Protein AF-A0A537IQ06-F1 (afdb_monomer_lite)

pLDDT: mean 83.66, std 12.04, range [51.44, 95.81]

Foldseek 3Di:
DDDDDDDQKDFQADDDDDDPVCPPPQQVVCVVVVHAAEPPDDPVQRDGGFMKGWDKDFRDDPDDPDDTDIDIHIYGDDPPPDPPPPPPDDDDDDDDDDD

Radius of gyration: 22.47 Å; chains: 1; bounding box: 67×54×46 Å

Structure (mmCIF, N/CA/C/O backbone):
data_AF-A0A537IQ06-F1
#
_entry.id   AF-A0A537IQ06-F1
#
loop_
_atom_site.group_PDB
_atom_site.id
_atom_site.type_symbol
_atom_site.label_atom_id
_atom_site.label_alt_id
_atom_site.label_comp_id
_atom_site.label_asym_id
_atom_site.label_entity_id
_atom_site.label_seq_id
_atom_site.pdbx_PDB_ins_code
_atom_site.Cartn_x
_atom_site.Cartn_y
_atom_site.Cartn_z
_atom_site.occupancy
_atom_site.B_iso_or_equiv
_atom_site.auth_seq_id
_atom_site.auth_comp_id
_atom_site.auth_asym_id
_atom_site.auth_atom_id
_atom_site.pdbx_PDB_model_num
ATOM 1 N N . MET A 1 1 ? 3.799 -19.933 -9.440 1.00 51.44 1 MET A N 1
ATOM 2 C CA . MET A 1 1 ? 3.659 -18.680 -8.669 1.00 51.44 1 MET A CA 1
ATOM 3 C C . MET A 1 1 ? 2.358 -18.753 -7.901 1.00 51.44 1 MET A C 1
ATOM 5 O O . MET A 1 1 ? 1.319 -18.918 -8.530 1.00 51.44 1 MET A O 1
ATOM 9 N N . GLU A 1 2 ? 2.400 -18.698 -6.572 1.00 70.56 2 GLU A N 1
ATOM 10 C CA . GLU A 1 2 ? 1.170 -18.529 -5.794 1.00 70.56 2 GLU A CA 1
ATOM 11 C C . GLU A 1 2 ? 0.609 -17.127 -6.034 1.00 70.56 2 GLU A C 1
ATOM 13 O O . GLU A 1 2 ? 1.323 -16.129 -5.935 1.00 70.56 2 GLU A O 1
ATOM 18 N N . VAL A 1 3 ? -0.676 -17.048 -6.372 1.00 76.88 3 VAL A N 1
ATOM 19 C CA . VAL A 1 3 ? -1.355 -15.766 -6.562 1.00 76.88 3 VAL A CA 1
ATOM 20 C C . VAL A 1 3 ? -1.712 -15.215 -5.186 1.00 76.88 3 VAL A C 1
ATOM 22 O O . VAL A 1 3 ? -2.656 -15.687 -4.548 1.00 76.88 3 VAL A O 1
ATOM 25 N N . LYS A 1 4 ? -0.966 -14.205 -4.722 1.00 82.19 4 LYS A N 1
ATOM 26 C CA . LYS A 1 4 ? -1.305 -13.483 -3.490 1.00 82.19 4 LYS A CA 1
ATOM 27 C C . LYS A 1 4 ? -2.677 -12.832 -3.637 1.00 82.19 4 LYS A C 1
ATOM 29 O O . LYS A 1 4 ? -2.936 -12.087 -4.580 1.00 82.19 4 LYS A O 1
ATOM 34 N N . ARG A 1 5 ? -3.562 -13.115 -2.682 1.00 86.69 5 ARG A N 1
ATOM 35 C CA . ARG A 1 5 ? -4.894 -12.512 -2.606 1.00 86.69 5 ARG A CA 1
ATOM 36 C C . ARG A 1 5 ? -4.885 -11.402 -1.571 1.00 86.69 5 ARG A C 1
ATOM 38 O O . ARG A 1 5 ? -4.530 -11.627 -0.418 1.00 86.69 5 ARG A O 1
ATOM 45 N N . TYR A 1 6 ? -5.319 -10.221 -1.987 1.00 88.00 6 TYR A N 1
ATOM 46 C CA . TYR A 1 6 ? -5.483 -9.070 -1.113 1.00 88.00 6 TYR A CA 1
ATOM 47 C C . TYR A 1 6 ? -6.975 -8.813 -0.896 1.00 88.00 6 TYR A C 1
ATOM 49 O O . TYR A 1 6 ? -7.748 -8.896 -1.854 1.00 88.00 6 TYR A O 1
ATOM 57 N N . PRO A 1 7 ? -7.413 -8.538 0.341 1.00 91.06 7 PRO A N 1
ATOM 58 C CA . PRO A 1 7 ? -8.819 -8.288 0.608 1.00 91.06 7 PRO A CA 1
ATOM 59 C C . PRO A 1 7 ? -9.275 -6.975 -0.037 1.00 91.06 7 PRO A C 1
ATOM 61 O O . PRO A 1 7 ? -8.633 -5.940 0.112 1.00 91.06 7 PRO A O 1
ATOM 64 N N . LEU A 1 8 ? -10.435 -6.994 -0.697 1.00 91.62 8 LEU A N 1
ATOM 65 C CA . LEU A 1 8 ? -11.034 -5.778 -1.259 1.00 91.62 8 LEU A CA 1
ATOM 66 C C . LEU A 1 8 ? -11.343 -4.742 -0.170 1.00 91.62 8 LEU A C 1
ATOM 68 O O . LEU A 1 8 ? -11.245 -3.546 -0.406 1.00 91.62 8 LEU A O 1
ATOM 72 N N . ILE A 1 9 ? -11.706 -5.200 1.028 1.00 94.50 9 ILE A N 1
ATOM 73 C CA . ILE A 1 9 ? -11.996 -4.357 2.184 1.00 94.50 9 ILE A CA 1
ATOM 74 C C . ILE A 1 9 ? -11.108 -4.793 3.343 1.00 94.50 9 ILE A C 1
ATOM 76 O O . ILE A 1 9 ? -11.093 -5.965 3.714 1.00 94.50 9 ILE A O 1
ATOM 80 N N . ALA A 1 10 ? -10.413 -3.839 3.953 1.00 93.44 10 ALA A N 1
ATOM 81 C CA . ALA A 1 10 ? -9.542 -4.073 5.097 1.00 93.44 10 ALA A CA 1
ATOM 82 C C . ALA A 1 10 ? -9.842 -3.094 6.239 1.00 93.44 10 ALA A C 1
ATOM 84 O O . ALA A 1 10 ? -10.576 -2.116 6.086 1.00 93.44 10 ALA A O 1
ATOM 85 N N . ARG A 1 11 ? -9.265 -3.359 7.413 1.00 94.19 11 ARG A N 1
ATOM 86 C CA . ARG A 1 11 ? -9.284 -2.437 8.551 1.00 94.19 11 ARG A CA 1
ATOM 87 C C . ARG A 1 11 ? -7.852 -2.112 8.947 1.00 94.19 11 ARG A C 1
ATOM 89 O O . ARG A 1 11 ? -7.053 -3.023 9.167 1.00 94.19 11 ARG A O 1
ATOM 96 N N . LEU A 1 12 ? -7.534 -0.824 9.036 1.00 93.25 12 LEU A N 1
ATOM 97 C CA . LEU A 1 12 ? -6.200 -0.371 9.408 1.00 93.25 12 LEU A CA 1
ATOM 98 C C . LEU A 1 12 ? -5.897 -0.778 10.856 1.00 93.25 12 LEU A C 1
ATOM 100 O O . LEU A 1 12 ? -6.610 -0.374 11.769 1.00 93.25 12 LEU A O 1
ATOM 104 N N . LYS A 1 13 ? -4.843 -1.568 11.080 1.00 91.19 13 LYS A N 1
ATOM 105 C CA . LYS A 1 13 ? -4.377 -1.904 12.438 1.00 91.19 13 LYS A CA 1
ATOM 106 C C . LYS A 1 13 ? -3.410 -0.851 12.972 1.00 91.19 13 LYS A C 1
ATOM 108 O O . LYS A 1 13 ? -3.605 -0.323 14.059 1.00 91.19 13 LYS A O 1
ATOM 113 N N . SER A 1 14 ? -2.387 -0.533 12.188 1.00 88.25 14 SER A N 1
ATOM 114 C CA . SER A 1 14 ? -1.371 0.465 12.509 1.00 88.25 14 SER A CA 1
ATOM 115 C C . SER A 1 14 ? -0.796 1.054 11.225 1.00 88.25 14 SER A C 1
ATOM 117 O O . SER A 1 14 ? -0.870 0.441 10.159 1.00 88.25 14 SER A O 1
ATOM 119 N N . VAL 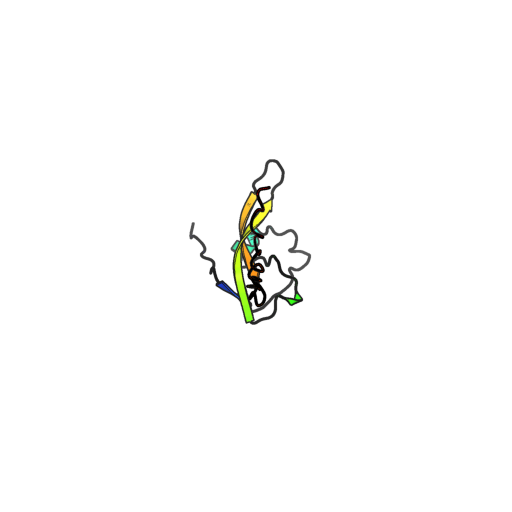A 1 15 ? -0.224 2.253 11.327 1.00 88.75 15 VAL A N 1
ATOM 120 C CA . VAL A 1 15 ? 0.481 2.914 10.229 1.00 88.75 15 VAL A CA 1
ATOM 121 C C . VAL A 1 15 ? 1.844 3.383 10.718 1.00 88.75 15 VAL A C 1
ATOM 123 O O . VAL A 1 15 ? 1.972 3.969 11.791 1.00 88.75 15 VAL A O 1
ATOM 126 N N . SER A 1 16 ? 2.874 3.131 9.918 1.00 84.88 16 SER A N 1
ATOM 127 C CA . SER A 1 16 ? 4.232 3.603 10.172 1.00 84.88 16 SER A CA 1
ATOM 128 C C . SER A 1 16 ? 4.809 4.181 8.892 1.00 84.88 16 SER A C 1
ATOM 130 O O . SER A 1 16 ? 4.709 3.560 7.832 1.00 84.88 16 SER A O 1
ATOM 132 N N . LYS A 1 17 ? 5.450 5.347 8.982 1.00 84.00 17 LYS A N 1
ATOM 133 C CA . LYS A 1 17 ? 6.177 5.910 7.841 1.00 84.00 17 LYS A CA 1
ATOM 134 C C . LYS A 1 17 ? 7.369 5.019 7.495 1.00 84.00 17 LYS A C 1
ATOM 136 O O . LYS A 1 17 ? 8.061 4.528 8.385 1.00 84.00 17 LYS A O 1
ATOM 141 N N . LEU A 1 18 ? 7.639 4.864 6.202 1.00 81.88 18 LEU A N 1
ATOM 142 C CA . LEU A 1 18 ? 8.859 4.212 5.736 1.00 81.88 18 LEU A CA 1
ATOM 143 C C . LEU A 1 18 ? 10.095 5.008 6.203 1.00 81.88 18 LEU A C 1
ATOM 145 O O . LEU A 1 18 ? 10.155 6.227 5.983 1.00 81.88 18 LEU A O 1
ATOM 149 N N . PRO A 1 19 ? 11.089 4.344 6.825 1.00 81.88 19 PRO A N 1
ATOM 150 C CA . PRO A 1 19 ? 12.375 4.961 7.137 1.00 81.88 19 PRO A CA 1
ATOM 151 C C . PRO A 1 19 ? 13.026 5.530 5.872 1.00 81.88 19 PRO A C 1
ATOM 153 O O . PRO A 1 19 ? 12.902 4.928 4.807 1.00 81.88 19 PRO A O 1
ATOM 156 N N . LEU A 1 20 ? 13.766 6.643 5.977 1.00 80.38 20 LEU A N 1
ATOM 157 C CA . LEU A 1 20 ? 14.378 7.304 4.809 1.00 80.38 20 LEU A CA 1
ATOM 158 C C . LEU A 1 20 ? 15.213 6.346 3.947 1.00 80.38 20 LEU A C 1
ATOM 160 O O . LEU A 1 20 ? 15.089 6.363 2.728 1.00 80.38 20 LEU A O 1
ATOM 164 N N . LYS A 1 21 ? 15.994 5.458 4.578 1.00 79.00 21 LYS A N 1
ATOM 165 C CA . LYS A 1 21 ? 16.837 4.467 3.886 1.00 79.00 21 LYS A CA 1
ATOM 166 C C . LYS A 1 21 ? 16.046 3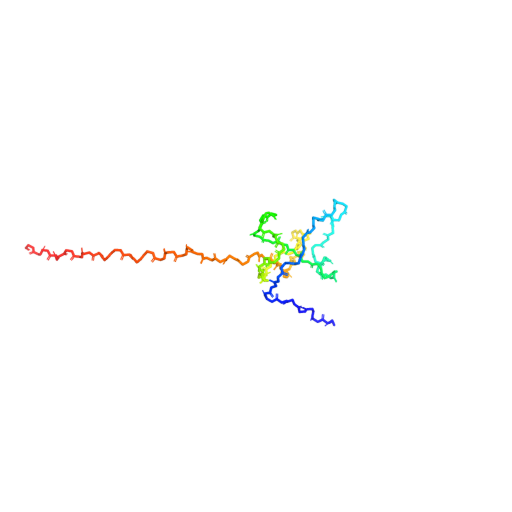.484 3.010 1.00 79.00 21 LYS A C 1
ATOM 168 O O . LYS A 1 21 ? 16.614 2.901 2.101 1.00 79.00 21 LYS A O 1
ATOM 173 N N . ARG A 1 22 ? 14.750 3.295 3.283 1.00 75.06 22 ARG A N 1
ATOM 174 C CA . ARG A 1 22 ? 13.853 2.384 2.550 1.00 75.06 22 ARG A CA 1
ATOM 175 C C . ARG A 1 22 ? 12.940 3.104 1.556 1.00 75.06 22 ARG A C 1
ATOM 177 O O . ARG A 1 22 ? 12.026 2.496 1.021 1.00 75.06 22 ARG A O 1
ATOM 184 N N . ARG A 1 23 ? 13.158 4.401 1.316 1.00 75.31 23 ARG A N 1
ATOM 185 C CA . ARG A 1 23 ? 12.395 5.158 0.308 1.00 75.31 23 ARG A CA 1
ATOM 186 C C . ARG A 1 23 ? 12.836 4.872 -1.127 1.00 75.31 23 ARG A C 1
ATOM 188 O O . ARG A 1 23 ? 12.099 5.209 -2.038 1.00 75.31 23 ARG A O 1
ATOM 195 N N . PHE A 1 24 ? 14.004 4.256 -1.304 1.00 76.62 24 PHE A N 1
ATOM 196 C CA . PHE A 1 24 ? 14.500 3.781 -2.599 1.00 76.62 24 PHE A CA 1
ATOM 197 C C . PHE A 1 24 ? 14.093 2.331 -2.898 1.00 76.62 24 PHE A C 1
ATOM 199 O O . PHE A 1 24 ? 14.507 1.777 -3.907 1.00 76.62 24 PHE A O 1
ATOM 206 N N . THR A 1 25 ? 13.321 1.697 -2.011 1.00 81.31 25 THR A N 1
ATOM 207 C CA . THR A 1 25 ? 12.771 0.360 -2.245 1.00 81.31 25 THR A CA 1
ATOM 208 C C . THR A 1 25 ? 11.620 0.462 -3.240 1.00 81.31 25 THR A C 1
ATOM 210 O O . THR A 1 25 ? 10.767 1.338 -3.089 1.00 81.31 25 THR A O 1
ATOM 213 N N . SER A 1 26 ? 11.589 -0.439 -4.222 1.00 86.00 26 SER A N 1
ATOM 214 C CA . SER A 1 26 ? 10.475 -0.550 -5.164 1.00 86.00 26 SER A CA 1
ATOM 215 C C . SER A 1 26 ? 9.168 -0.819 -4.408 1.00 86.00 26 SER A C 1
ATOM 217 O O . SER A 1 26 ? 9.115 -1.592 -3.445 1.00 86.00 26 SER A O 1
ATOM 219 N N . ASN A 1 27 ? 8.087 -0.177 -4.840 1.00 89.00 27 ASN A N 1
ATOM 220 C CA . ASN A 1 27 ? 6.772 -0.404 -4.258 1.00 89.00 27 ASN A CA 1
ATOM 221 C C . ASN A 1 27 ? 6.252 -1.823 -4.527 1.00 89.00 27 ASN A C 1
ATOM 223 O O . ASN A 1 27 ? 5.520 -2.373 -3.700 1.00 89.00 27 ASN A O 1
ATOM 227 N N . PHE A 1 28 ? 6.645 -2.425 -5.648 1.00 86.88 28 PHE A N 1
ATOM 228 C CA . PHE A 1 28 ? 6.373 -3.824 -5.954 1.00 86.88 28 PHE A CA 1
ATOM 229 C C . PHE A 1 28 ? 7.017 -4.762 -4.919 1.00 86.88 28 PHE A C 1
ATOM 231 O O . PHE A 1 28 ? 6.334 -5.613 -4.350 1.00 86.88 28 PHE A O 1
ATOM 238 N N . GLU A 1 29 ? 8.284 -4.536 -4.559 1.00 88.19 29 GLU A N 1
ATOM 239 C CA . GLU A 1 29 ? 8.972 -5.327 -3.523 1.00 88.19 29 GLU A CA 1
ATOM 240 C C . GLU A 1 29 ? 8.305 -5.213 -2.140 1.00 88.19 29 GLU A C 1
ATOM 242 O O . GLU A 1 29 ? 8.333 -6.150 -1.335 1.00 88.19 29 GLU A O 1
ATOM 247 N N . LEU A 1 30 ? 7.672 -4.073 -1.833 1.00 87.06 30 LEU A N 1
ATOM 248 C CA . LEU A 1 30 ? 6.926 -3.903 -0.583 1.00 87.06 30 LEU A CA 1
ATOM 249 C C . LEU A 1 30 ? 5.701 -4.824 -0.517 1.00 87.06 30 LEU A C 1
ATOM 251 O O . LEU A 1 30 ? 5.429 -5.380 0.553 1.00 87.06 30 LEU A O 1
ATOM 255 N N . LEU A 1 31 ? 4.999 -5.029 -1.637 1.00 85.75 31 LEU A N 1
ATOM 256 C CA . LEU A 1 31 ? 3.893 -5.990 -1.707 1.00 85.75 31 LEU A CA 1
ATOM 257 C C . LEU A 1 31 ? 4.374 -7.412 -1.431 1.00 85.75 31 LEU A C 1
ATOM 259 O O . LEU A 1 31 ? 3.664 -8.193 -0.783 1.00 85.75 31 LEU A O 1
ATOM 263 N N . ASP A 1 32 ? 5.598 -7.733 -1.851 1.00 83.31 32 ASP A N 1
ATOM 264 C CA . ASP A 1 32 ? 6.166 -9.045 -1.593 1.00 83.31 32 ASP A CA 1
ATOM 265 C C . ASP A 1 32 ? 6.431 -9.311 -0.113 1.00 83.31 32 ASP A C 1
ATOM 267 O O . ASP A 1 32 ? 6.240 -10.429 0.370 1.00 83.31 32 ASP A O 1
ATOM 271 N N . GLN A 1 33 ? 6.718 -8.248 0.633 1.00 85.25 33 GLN A N 1
ATOM 272 C CA . GLN A 1 33 ? 6.906 -8.257 2.082 1.00 85.25 33 GLN A CA 1
ATOM 273 C C . GLN A 1 33 ? 5.591 -8.137 2.875 1.00 85.25 33 GLN A C 1
ATOM 275 O O . GLN A 1 33 ? 5.627 -7.803 4.062 1.00 85.25 33 GLN A O 1
ATOM 280 N N . ASN A 1 34 ? 4.431 -8.368 2.246 1.00 82.19 34 ASN A N 1
ATOM 281 C CA . ASN A 1 34 ? 3.097 -8.198 2.841 1.00 82.19 34 ASN A CA 1
ATOM 282 C C . ASN A 1 34 ? 2.834 -6.779 3.377 1.00 82.19 34 ASN A C 1
ATOM 284 O O . ASN A 1 34 ? 2.049 -6.585 4.309 1.00 82.19 34 ASN A O 1
ATOM 288 N N . LYS A 1 35 ? 3.492 -5.772 2.797 1.00 86.00 35 LYS A N 1
ATOM 289 C CA . LYS A 1 35 ? 3.194 -4.359 3.046 1.00 86.00 35 LYS A CA 1
ATOM 290 C C . LYS A 1 35 ? 2.305 -3.843 1.932 1.00 86.00 35 LYS A C 1
ATOM 292 O O . LYS A 1 35 ? 2.209 -4.446 0.874 1.00 86.00 35 LYS A O 1
ATOM 297 N N . VAL A 1 36 ? 1.638 -2.726 2.184 1.00 87.75 36 VAL A N 1
ATOM 298 C CA . VAL A 1 36 ? 0.722 -2.108 1.225 1.00 87.75 36 VAL A CA 1
ATOM 299 C C . VAL A 1 36 ? 0.965 -0.609 1.172 1.00 87.75 36 VAL A C 1
ATOM 301 O O . VAL A 1 36 ? 1.428 -0.014 2.149 1.00 87.75 36 VAL A O 1
ATOM 304 N N . LEU A 1 37 ? 0.642 0.001 0.035 1.00 90.31 37 LEU A N 1
ATOM 305 C CA . LEU A 1 37 ? 0.661 1.451 -0.107 1.00 90.31 37 LEU A CA 1
ATOM 306 C C . LEU A 1 37 ? -0.665 2.049 0.346 1.00 90.31 37 LEU A C 1
ATOM 308 O O . LEU A 1 37 ? -1.726 1.492 0.064 1.00 90.31 37 LEU A O 1
ATOM 312 N N . PHE A 1 38 ? -0.591 3.218 0.978 1.00 92.88 38 PHE A N 1
ATOM 313 C CA . PHE A 1 38 ? -1.755 4.060 1.220 1.00 92.88 38 PHE A CA 1
ATOM 314 C C . PHE A 1 38 ? -1.819 5.167 0.169 1.00 92.88 38 PHE A C 1
ATOM 316 O O . PHE A 1 38 ? -0.830 5.868 -0.049 1.00 92.88 38 PHE A O 1
ATOM 323 N N . VAL A 1 39 ? -2.974 5.318 -0.476 1.00 92.50 39 VAL A N 1
ATOM 324 C CA . VAL A 1 39 ? -3.241 6.324 -1.517 1.00 92.50 39 VAL A CA 1
ATOM 325 C C . VAL A 1 39 ? -4.496 7.122 -1.176 1.00 92.50 39 VAL A C 1
ATOM 327 O O . VAL A 1 39 ? -5.273 6.716 -0.317 1.00 92.50 39 VAL A O 1
ATOM 330 N N . ASP A 1 40 ? -4.677 8.269 -1.837 1.00 91.81 40 ASP A N 1
ATOM 331 C CA . ASP A 1 40 ? -5.828 9.171 -1.664 1.00 91.81 40 ASP A CA 1
ATOM 332 C C . ASP A 1 40 ? -6.117 9.538 -0.192 1.00 91.81 40 ASP A C 1
ATOM 334 O O . ASP A 1 40 ? -7.261 9.742 0.200 1.00 91.81 40 ASP A O 1
ATOM 338 N N . ALA A 1 41 ? -5.075 9.598 0.642 1.00 90.94 41 ALA A N 1
ATOM 339 C CA . ALA A 1 41 ? -5.194 9.791 2.081 1.00 90.94 41 ALA A CA 1
ATOM 340 C C . ALA A 1 41 ? -4.090 10.703 2.610 1.00 90.94 41 ALA A C 1
ATOM 342 O O . ALA A 1 41 ? -2.927 10.599 2.206 1.00 90.94 41 ALA A O 1
ATOM 343 N N . LYS A 1 42 ? -4.431 11.554 3.575 1.00 90.00 42 LYS A N 1
ATOM 344 C CA . LYS A 1 42 ? -3.454 12.222 4.437 1.00 90.00 42 LYS A CA 1
ATOM 345 C C . LYS A 1 42 ? -3.178 11.336 5.649 1.00 90.00 42 LYS A C 1
ATOM 347 O O . LYS A 1 42 ? -3.976 10.485 6.028 1.00 90.00 42 LYS A O 1
ATOM 352 N N . LEU A 1 43 ? -2.052 11.570 6.323 1.00 88.06 43 LEU A N 1
ATOM 353 C CA . LEU A 1 43 ? -1.673 10.781 7.502 1.00 88.06 43 LEU A CA 1
ATOM 354 C C . LEU A 1 43 ? -2.734 10.830 8.619 1.00 88.06 43 LEU A C 1
ATOM 356 O O . LEU A 1 43 ? -2.939 9.843 9.315 1.00 88.06 43 LEU A O 1
ATOM 360 N N . GLN A 1 44 ? -3.427 11.963 8.762 1.00 89.31 44 GLN A N 1
ATOM 361 C CA . GLN A 1 44 ? -4.514 12.151 9.729 1.00 89.31 44 GLN A CA 1
ATOM 362 C C . GLN A 1 44 ? -5.747 11.266 9.462 1.00 89.31 44 GLN A C 1
ATOM 364 O O . GLN A 1 44 ? -6.509 10.999 10.392 1.00 89.31 44 GLN A O 1
ATOM 369 N N . ASP A 1 45 ? -5.918 10.798 8.222 1.00 89.19 45 ASP A N 1
ATOM 370 C CA . ASP A 1 45 ? -7.022 9.929 7.801 1.00 89.19 45 ASP A CA 1
ATOM 371 C C . ASP A 1 45 ? -6.708 8.448 8.098 1.00 89.19 45 ASP A C 1
ATOM 373 O O . ASP A 1 45 ? -7.593 7.597 8.073 1.00 89.19 45 ASP A O 1
ATOM 377 N N . LEU A 1 46 ? -5.449 8.126 8.424 1.00 91.44 46 LEU A N 1
ATOM 378 C CA . LEU A 1 46 ? -4.950 6.770 8.674 1.00 91.44 46 LEU A CA 1
ATOM 379 C C . LEU A 1 46 ? -4.902 6.452 10.175 1.00 91.44 46 LEU A C 1
ATOM 381 O O . LEU A 1 46 ? -3.853 6.135 10.738 1.00 91.44 46 LEU A O 1
ATOM 385 N N . LYS A 1 47 ? -6.057 6.524 10.838 1.00 91.44 47 LYS A N 1
ATOM 386 C CA . LYS A 1 47 ? -6.193 6.137 12.251 1.00 91.44 47 LYS A CA 1
ATOM 387 C C . LYS A 1 47 ? -6.444 4.629 12.388 1.00 91.44 47 LYS A C 1
ATOM 389 O O . LYS A 1 47 ? -7.145 4.052 11.551 1.00 91.44 47 LYS A O 1
ATOM 394 N N . PRO A 1 48 ? -5.935 3.973 13.446 1.00 93.75 48 PRO A N 1
ATOM 395 C CA . PRO A 1 48 ? -6.313 2.598 13.756 1.00 93.75 48 PRO A CA 1
ATOM 396 C C . PRO A 1 48 ? -7.837 2.421 13.749 1.00 93.75 48 PRO A C 1
ATOM 398 O O . PRO A 1 48 ? -8.574 3.249 14.280 1.00 93.75 48 PRO A O 1
ATOM 401 N N . GLY A 1 49 ? -8.311 1.353 13.117 1.00 93.06 49 GLY A N 1
ATOM 402 C CA . GLY A 1 49 ? -9.730 1.041 12.970 1.00 93.06 49 GLY A CA 1
ATOM 403 C C . GLY A 1 49 ? -10.399 1.597 11.709 1.00 93.06 49 GLY A C 1
ATOM 404 O O . GLY A 1 49 ? -11.499 1.142 11.392 1.00 93.06 49 GLY A O 1
ATOM 405 N N . VAL A 1 50 ? -9.757 2.503 10.960 1.00 93.50 50 VAL A N 1
ATOM 406 C CA . VAL A 1 50 ? -10.312 3.037 9.703 1.00 93.50 50 VAL A CA 1
ATOM 407 C C . VAL A 1 50 ? -10.542 1.910 8.695 1.00 93.50 50 VAL A C 1
ATOM 409 O O . VAL A 1 50 ? -9.693 1.032 8.507 1.00 93.50 50 VAL A O 1
ATOM 412 N N . LYS A 1 51 ? -11.719 1.929 8.060 1.00 95.19 51 LYS A N 1
ATOM 413 C CA . LYS A 1 51 ? -12.063 1.013 6.972 1.00 95.19 51 LYS A CA 1
ATOM 414 C C . LYS A 1 51 ? -11.325 1.452 5.713 1.00 95.19 51 LYS A C 1
ATOM 416 O O . LYS A 1 51 ? -11.349 2.626 5.357 1.00 95.19 51 LYS A O 1
ATOM 421 N N . LEU A 1 52 ? -10.687 0.499 5.055 1.00 95.06 52 LEU A N 1
ATOM 422 C CA . LEU A 1 52 ? -9.928 0.706 3.835 1.00 95.06 52 LEU A CA 1
ATOM 423 C C . LEU A 1 52 ? -10.552 -0.095 2.697 1.00 95.06 52 LEU A C 1
ATOM 425 O O . LEU A 1 52 ? -11.076 -1.188 2.928 1.00 95.06 52 LEU A O 1
ATOM 429 N N . GLU A 1 53 ? -10.436 0.421 1.483 1.00 95.44 53 GLU A N 1
ATOM 430 C CA . GLU A 1 53 ? -10.729 -0.308 0.253 1.00 95.44 53 GLU A CA 1
ATOM 431 C C . GLU A 1 53 ? -9.466 -0.488 -0.586 1.00 95.44 53 GLU A C 1
ATOM 433 O O . GLU A 1 53 ? -8.627 0.412 -0.676 1.00 95.44 53 GLU A O 1
ATOM 438 N N . GLY A 1 54 ? -9.336 -1.676 -1.169 1.00 94.69 54 GLY A N 1
ATOM 439 C CA . GLY A 1 54 ? -8.295 -2.027 -2.116 1.00 94.69 54 GLY A CA 1
ATOM 440 C C . GLY A 1 54 ? -8.611 -1.443 -3.491 1.00 94.69 54 GLY A C 1
ATOM 441 O O . GLY A 1 54 ? -9.689 -1.664 -4.036 1.00 94.69 54 GLY A O 1
ATOM 442 N N . VAL A 1 55 ? -7.657 -0.716 -4.061 1.00 95.06 55 VAL A N 1
ATOM 443 C CA . VAL A 1 55 ? -7.757 -0.060 -5.367 1.00 95.06 55 VAL A CA 1
ATOM 444 C C . VAL A 1 55 ? -6.562 -0.425 -6.238 1.00 95.06 55 VAL A C 1
ATOM 446 O O . VAL A 1 55 ? -5.444 -0.577 -5.747 1.00 95.06 55 VAL A O 1
ATOM 449 N N . LEU A 1 56 ? -6.782 -0.542 -7.547 1.00 93.94 56 LEU A N 1
ATOM 450 C CA . LEU A 1 56 ? -5.697 -0.738 -8.505 1.00 93.94 56 LEU A CA 1
ATOM 451 C C . LEU A 1 56 ? -4.969 0.592 -8.736 1.00 93.94 56 LEU A C 1
ATOM 453 O O . LEU A 1 56 ? -5.589 1.590 -9.115 1.00 93.94 56 LEU A O 1
ATOM 457 N N . ARG A 1 57 ? -3.652 0.618 -8.517 1.00 94.94 57 ARG A N 1
ATOM 458 C CA . ARG A 1 57 ? -2.802 1.793 -8.751 1.00 94.94 57 ARG A CA 1
ATOM 459 C C . ARG A 1 57 ? -1.462 1.401 -9.358 1.00 94.94 57 ARG A C 1
ATOM 461 O O . ARG A 1 57 ? -1.011 0.265 -9.236 1.00 94.94 57 ARG A O 1
ATOM 468 N N . ARG A 1 58 ? -0.827 2.373 -10.016 1.00 93.44 58 ARG A N 1
ATOM 469 C CA . ARG A 1 58 ? 0.565 2.258 -10.454 1.00 93.44 58 ARG A CA 1
ATOM 470 C C . ARG A 1 58 ? 1.463 2.217 -9.218 1.00 93.44 58 ARG A C 1
ATOM 472 O O . ARG A 1 58 ? 1.437 3.158 -8.428 1.00 93.44 58 ARG A O 1
ATOM 479 N N . LEU A 1 59 ? 2.225 1.141 -9.076 1.00 91.50 59 LEU A N 1
ATOM 480 C CA . LEU A 1 59 ? 3.196 0.948 -8.004 1.00 91.50 59 LEU A CA 1
ATOM 481 C C . LEU A 1 59 ? 4.532 1.562 -8.393 1.00 91.50 59 LEU A C 1
ATOM 483 O O . LEU A 1 59 ? 5.031 2.417 -7.677 1.00 91.50 59 LEU A O 1
ATOM 487 N N . ASP A 1 60 ? 5.063 1.183 -9.552 1.00 91.69 60 ASP A N 1
ATOM 488 C CA . ASP A 1 60 ? 6.383 1.607 -10.005 1.00 91.69 60 ASP A CA 1
ATOM 489 C C . ASP A 1 60 ? 6.379 1.933 -11.501 1.00 91.69 60 ASP A C 1
ATOM 491 O O . ASP A 1 60 ? 5.473 1.554 -12.255 1.00 91.69 60 ASP A O 1
ATOM 495 N N . TYR A 1 61 ? 7.393 2.692 -11.907 1.00 93.06 61 TYR A N 1
ATOM 496 C CA . TYR A 1 61 ? 7.648 3.085 -13.284 1.00 93.06 61 TYR A CA 1
ATOM 497 C C . TYR A 1 61 ? 9.153 3.100 -13.523 1.00 93.06 61 TYR A C 1
ATOM 499 O O . TYR A 1 61 ? 9.871 3.875 -12.892 1.00 93.06 61 TYR A O 1
ATOM 507 N N . GLU A 1 62 ? 9.615 2.259 -14.437 1.00 9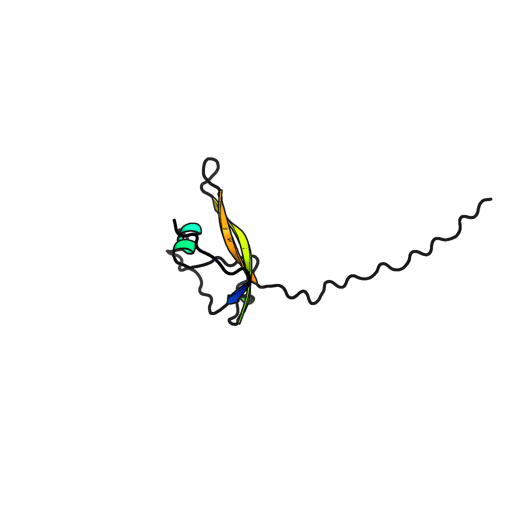1.38 62 GLU A N 1
ATOM 508 C CA . GLU A 1 62 ? 11.046 2.077 -14.717 1.00 91.38 62 GLU A CA 1
ATOM 509 C C . GLU A 1 62 ? 11.603 3.090 -15.730 1.00 91.38 62 GLU A C 1
ATOM 511 O O . GLU A 1 62 ? 12.786 3.060 -16.056 1.00 91.38 62 GLU A O 1
ATOM 516 N N . GLY A 1 63 ? 10.774 4.019 -16.216 1.00 91.31 63 GLY A N 1
ATOM 517 C CA . GLY A 1 63 ? 11.162 5.006 -17.221 1.00 91.31 63 GLY A CA 1
ATOM 518 C C . GLY A 1 63 ? 10.547 4.725 -18.589 1.00 91.31 63 GLY A C 1
ATOM 519 O O . GLY A 1 63 ? 9.723 3.830 -18.744 1.00 91.31 63 GLY A O 1
ATOM 520 N N . LYS A 1 64 ? 10.922 5.542 -19.581 1.00 94.38 64 LYS A N 1
ATOM 521 C CA . LYS A 1 64 ? 10.267 5.600 -20.900 1.00 94.38 64 LYS A CA 1
ATOM 522 C C . LYS A 1 64 ? 10.226 4.249 -21.620 1.00 94.38 64 LYS A C 1
ATOM 524 O O . LYS A 1 64 ? 9.214 3.928 -22.232 1.00 94.38 64 LYS A O 1
ATOM 529 N N . ASP A 1 65 ? 11.314 3.496 -21.522 1.00 95.81 65 ASP A N 1
ATOM 530 C CA . ASP A 1 65 ? 11.486 2.203 -22.192 1.00 95.81 65 ASP A CA 1
ATOM 531 C C . ASP A 1 65 ? 11.277 1.018 -21.229 1.00 95.81 65 ASP A C 1
ATOM 533 O O . ASP A 1 65 ? 11.481 -0.135 -21.600 1.00 95.81 65 ASP A O 1
ATOM 537 N N . GLY A 1 66 ? 10.900 1.307 -19.980 1.00 92.06 66 GLY A N 1
ATOM 538 C CA . GLY A 1 66 ? 10.708 0.325 -18.920 1.00 92.06 66 GLY A CA 1
ATOM 539 C C . GLY A 1 66 ? 9.236 0.008 -18.657 1.00 92.06 66 GLY A C 1
ATOM 540 O O . GLY A 1 66 ? 8.325 0.540 -19.298 1.00 92.06 66 GLY A O 1
ATOM 541 N N . LEU A 1 67 ? 8.984 -0.872 -17.689 1.00 93.12 67 LEU A N 1
ATOM 542 C CA . LEU A 1 67 ? 7.631 -1.307 -17.371 1.00 93.12 67 LEU A CA 1
ATOM 543 C C . LEU A 1 67 ? 6.894 -0.317 -16.463 1.00 93.12 67 LEU A C 1
ATOM 545 O O . LEU A 1 67 ? 7.461 0.368 -15.604 1.00 93.12 67 LEU A O 1
ATOM 549 N N . ILE A 1 68 ? 5.572 -0.300 -16.633 1.00 94.25 68 ILE A N 1
ATOM 550 C CA . ILE A 1 68 ? 4.647 0.264 -15.657 1.00 94.25 68 ILE A CA 1
ATOM 551 C C . ILE A 1 68 ? 4.076 -0.897 -14.852 1.00 94.25 68 ILE A C 1
ATOM 553 O O . ILE A 1 68 ? 3.333 -1.726 -15.377 1.00 94.25 68 ILE A O 1
ATOM 557 N N . MET A 1 69 ? 4.395 -0.940 -13.564 1.00 92.62 69 MET A N 1
ATOM 558 C CA . MET A 1 69 ? 3.892 -1.974 -12.667 1.00 92.62 69 MET A CA 1
ATOM 559 C C . MET A 1 69 ? 2.627 -1.486 -11.977 1.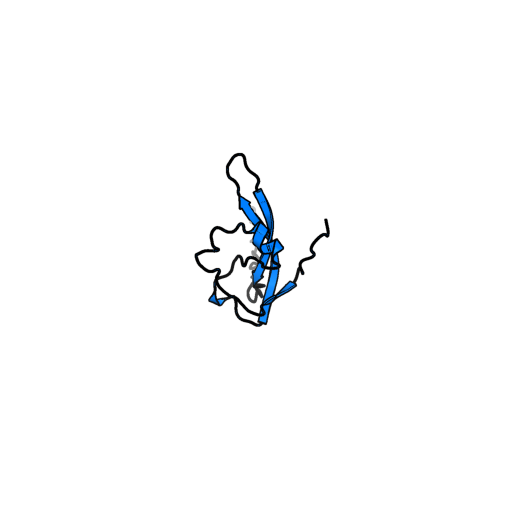00 92.62 69 MET A C 1
ATOM 561 O O . MET A 1 69 ? 2.625 -0.449 -11.310 1.00 92.62 69 MET A O 1
ATOM 565 N N . TYR A 1 70 ? 1.549 -2.253 -12.110 1.00 92.81 70 TYR A N 1
ATOM 566 C CA . TYR A 1 70 ? 0.292 -2.019 -11.408 1.00 92.81 70 TYR A CA 1
ATOM 567 C C . TYR A 1 70 ? 0.076 -3.076 -10.334 1.00 92.81 70 TYR A C 1
ATOM 569 O O . TYR A 1 70 ? 0.469 -4.231 -10.481 1.00 92.81 70 TYR A O 1
ATOM 577 N N . GLY A 1 71 ? -0.611 -2.686 -9.269 1.00 91.69 71 GLY A N 1
ATOM 578 C CA . GLY A 1 71 ? -1.072 -3.618 -8.256 1.00 91.69 71 GLY A CA 1
ATOM 579 C C . GLY A 1 71 ? -1.955 -2.936 -7.228 1.00 91.69 71 GLY A C 1
ATOM 580 O O . GLY A 1 71 ? -2.468 -1.836 -7.448 1.00 91.69 71 GLY A O 1
ATOM 581 N N . ILE A 1 72 ? -2.179 -3.629 -6.118 1.00 93.50 72 ILE A N 1
ATOM 582 C CA . ILE A 1 72 ? -3.121 -3.174 -5.104 1.00 93.50 72 ILE A CA 1
ATOM 583 C C . ILE A 1 72 ? -2.500 -2.087 -4.218 1.00 93.50 72 ILE A C 1
ATOM 585 O O . ILE A 1 72 ? -1.373 -2.203 -3.735 1.00 93.50 72 ILE A O 1
ATOM 589 N N . ALA A 1 73 ? -3.274 -1.046 -3.956 1.00 94.81 73 ALA A N 1
ATOM 590 C CA . ALA A 1 73 ? -3.050 -0.073 -2.898 1.00 94.81 73 ALA A CA 1
ATOM 591 C C . ALA A 1 73 ? -4.330 0.052 -2.066 1.00 94.81 73 ALA A C 1
ATOM 593 O O . ALA A 1 73 ? -5.380 -0.441 -2.468 1.00 94.81 73 ALA A O 1
ATOM 594 N N . TYR A 1 74 ? -4.262 0.710 -0.914 1.00 95.06 74 TYR A N 1
ATOM 595 C CA . TYR A 1 74 ? -5.423 0.927 -0.057 1.00 95.06 74 TYR A CA 1
ATOM 596 C C . TYR A 1 74 ? -5.682 2.409 0.151 1.00 95.06 74 TYR A C 1
ATOM 598 O O . TYR A 1 74 ? -4.753 3.192 0.339 1.00 95.06 74 TYR A O 1
ATOM 606 N N . ARG A 1 75 ? -6.954 2.790 0.192 1.00 94.69 75 ARG A N 1
ATOM 607 C CA . ARG A 1 75 ? -7.383 4.125 0.618 1.00 94.69 75 ARG A CA 1
ATOM 608 C C . ARG A 1 75 ? -8.474 4.028 1.681 1.00 94.69 75 ARG A C 1
ATOM 610 O O . ARG A 1 75 ? -9.164 3.007 1.727 1.00 94.69 75 ARG A O 1
ATOM 617 N N . PRO A 1 76 ? -8.638 5.039 2.547 1.00 94.94 76 PRO A N 1
ATOM 618 C CA . PRO A 1 76 ? -9.802 5.153 3.413 1.00 94.94 76 PRO A CA 1
ATOM 619 C C . PRO A 1 76 ? -11.089 5.056 2.600 1.00 94.94 76 PRO A C 1
ATOM 621 O O . PRO A 1 76 ? -11.221 5.689 1.556 1.00 94.94 76 PRO A O 1
ATOM 624 N N . VAL A 1 77 ? -12.043 4.270 3.093 1.00 92.75 77 VAL A N 1
ATOM 625 C CA . VAL A 1 77 ? -13.399 4.284 2.545 1.00 92.75 77 VAL A CA 1
ATOM 626 C C . VAL A 1 77 ? -14.018 5.618 2.926 1.00 92.75 77 VAL A C 1
ATOM 628 O O . VAL A 1 77 ? -14.257 5.880 4.107 1.00 92.75 77 VAL A O 1
ATOM 631 N N . PHE A 1 78 ? -14.295 6.452 1.931 1.00 78.38 78 PHE A N 1
ATOM 632 C CA . PHE A 1 78 ? -15.100 7.643 2.136 1.00 78.38 78 PHE A CA 1
ATOM 633 C C . PHE A 1 78 ? -16.534 7.187 2.402 1.00 78.38 78 PHE A C 1
ATOM 635 O O . PHE A 1 78 ? -17.211 6.661 1.522 1.00 78.38 78 PHE A O 1
ATOM 642 N N . GLN A 1 79 ? -16.997 7.339 3.640 1.00 64.69 79 GLN A N 1
ATOM 643 C CA . GLN A 1 79 ? -18.431 7.374 3.885 1.00 64.69 79 GLN A CA 1
ATOM 644 C C . GLN A 1 79 ? -18.908 8.707 3.324 1.00 64.69 79 GLN A C 1
ATOM 646 O O . GLN A 1 79 ? -18.735 9.743 3.960 1.00 64.69 79 GLN A O 1
ATOM 651 N N . GLU A 1 80 ? -19.441 8.705 2.106 1.00 55.41 80 GLU A N 1
ATOM 652 C CA . GLU A 1 80 ? -20.205 9.847 1.629 1.00 55.41 80 GLU A CA 1
ATOM 653 C C . GLU A 1 80 ? -21.375 10.060 2.593 1.00 55.41 80 GLU A C 1
ATOM 655 O O . GLU A 1 80 ? -22.371 9.343 2.558 1.00 55.41 80 GLU A O 1
ATOM 660 N N . THR A 1 81 ? -21.267 11.049 3.475 1.00 53.19 81 THR A N 1
ATOM 661 C CA . THR A 1 81 ? -22.442 11.631 4.123 1.00 53.19 81 THR A CA 1
ATOM 662 C C . THR A 1 81 ? -23.102 12.694 3.245 1.00 53.19 81 THR A C 1
ATOM 664 O O . THR A 1 81 ? -24.127 13.227 3.645 1.00 53.19 81 THR A O 1
ATOM 667 N N . LEU A 1 82 ? -22.564 13.027 2.061 1.00 53.28 82 LEU A N 1
ATOM 668 C CA . LEU A 1 82 ? -22.989 14.209 1.300 1.00 53.28 82 LEU A CA 1
ATOM 669 C C . LEU A 1 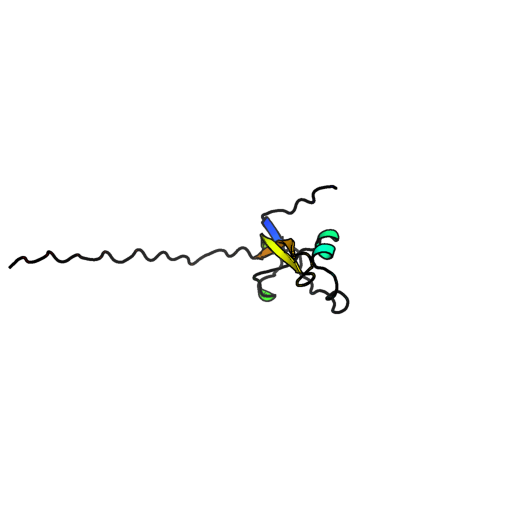82 ? -22.878 14.052 -0.229 1.00 53.28 82 LEU A C 1
ATOM 671 O O . LEU A 1 82 ? -22.331 14.922 -0.899 1.00 53.28 82 LEU A O 1
ATOM 675 N N . ALA A 1 83 ? -23.468 13.013 -0.816 1.00 54.12 83 ALA A N 1
ATOM 676 C CA . ALA A 1 83 ? -24.072 13.199 -2.135 1.00 54.12 83 ALA A CA 1
ATOM 677 C C . ALA A 1 83 ? -25.522 13.652 -1.913 1.00 54.12 83 ALA A C 1
ATOM 679 O O . ALA A 1 83 ? -26.470 12.886 -2.078 1.00 54.12 83 ALA A O 1
ATOM 680 N N . PHE A 1 84 ? -25.712 14.904 -1.477 1.00 55.50 84 PHE A N 1
ATOM 681 C CA . PHE A 1 84 ? -27.027 15.527 -1.589 1.00 55.50 84 PHE A CA 1
ATOM 682 C C . PHE A 1 84 ? -27.295 15.726 -3.076 1.00 55.50 84 PHE A C 1
ATOM 684 O O . PHE A 1 84 ? -26.913 16.735 -3.665 1.00 55.50 84 PHE A O 1
ATOM 691 N N . ILE A 1 85 ? -27.943 14.741 -3.691 1.00 60.22 85 ILE A N 1
ATOM 692 C CA . ILE A 1 85 ? -28.583 14.918 -4.986 1.00 60.22 85 ILE A CA 1
ATOM 693 C C . ILE A 1 85 ? -29.721 15.909 -4.736 1.00 60.22 85 ILE A C 1
ATOM 695 O O . ILE A 1 85 ? -30.830 15.529 -4.353 1.00 60.22 85 ILE A O 1
ATOM 699 N N . THR A 1 86 ? -29.438 17.204 -4.872 1.00 60.91 86 THR A N 1
ATOM 700 C CA . THR A 1 86 ? -30.482 18.218 -4.938 1.00 60.91 86 THR A CA 1
ATOM 701 C C . THR A 1 86 ? -31.314 17.879 -6.163 1.00 60.91 86 THR A C 1
ATOM 703 O O . THR A 1 86 ? -30.854 17.978 -7.300 1.00 60.91 86 THR A O 1
ATOM 706 N N . ARG A 1 87 ? -32.540 17.391 -5.941 1.00 67.56 87 ARG A N 1
ATOM 707 C CA . ARG A 1 87 ? -33.484 17.197 -7.041 1.00 67.56 87 ARG A CA 1
ATOM 708 C C . ARG A 1 87 ? -33.593 18.542 -7.768 1.00 67.56 87 ARG A C 1
ATOM 710 O O . ARG A 1 87 ? -33.827 19.549 -7.091 1.00 67.56 87 ARG A O 1
ATOM 717 N N . PRO A 1 88 ? -33.388 18.596 -9.095 1.00 70.25 88 PRO A N 1
ATOM 718 C CA . PRO A 1 88 ? -33.506 19.849 -9.819 1.00 70.25 88 PRO A CA 1
ATOM 719 C C . PRO A 1 88 ? -34.905 20.423 -9.580 1.00 70.25 88 PRO A C 1
ATOM 721 O O . PRO A 1 88 ? -35.900 19.693 -9.601 1.00 70.25 88 PRO A O 1
ATOM 724 N N . LYS A 1 89 ? -34.977 21.728 -9.301 1.00 72.94 89 LYS A N 1
ATOM 725 C CA . LYS A 1 89 ? -36.249 22.440 -9.153 1.00 72.94 89 LYS A CA 1
ATOM 726 C C . LYS A 1 89 ? -37.040 22.244 -10.457 1.00 72.94 89 LYS A C 1
ATOM 728 O O . LYS A 1 89 ? -36.451 22.452 -11.519 1.00 72.94 89 LYS A O 1
ATOM 733 N N . PRO A 1 90 ? -38.317 21.824 -10.412 1.00 74.44 90 PRO A N 1
ATOM 734 C CA . PRO A 1 90 ? -39.091 21.610 -11.627 1.00 74.44 90 PRO A CA 1
ATOM 735 C C . PRO A 1 90 ? -39.112 22.904 -12.444 1.00 74.44 90 PRO A C 1
ATOM 737 O O . PRO A 1 90 ? -39.494 23.962 -11.938 1.00 74.44 90 PRO A O 1
ATOM 740 N N . LEU A 1 91 ? -38.643 22.821 -13.688 1.00 72.25 91 LEU A N 1
ATOM 741 C CA . LEU A 1 91 ? -38.725 23.920 -14.640 1.00 72.25 91 LEU A CA 1
ATOM 742 C C . LEU A 1 91 ? -40.194 24.067 -15.038 1.00 72.25 91 LEU A C 1
ATOM 744 O O . LEU A 1 91 ? -40.764 23.176 -15.666 1.00 72.25 91 LEU A O 1
ATOM 748 N N . VAL A 1 92 ? -40.816 25.177 -14.647 1.00 74.56 92 VAL A N 1
ATOM 749 C CA . VAL A 1 92 ? -42.146 25.544 -15.139 1.00 74.56 92 VAL A CA 1
ATOM 750 C C . VAL A 1 92 ? -41.964 26.031 -16.571 1.00 74.56 92 VAL A C 1
ATOM 752 O O . VAL A 1 92 ? -41.460 27.129 -16.798 1.00 74.56 92 VAL A O 1
ATOM 755 N N . ILE A 1 93 ? -42.323 25.192 -17.539 1.00 73.38 93 ILE A N 1
ATOM 756 C CA . ILE A 1 93 ? -42.378 25.589 -18.945 1.00 73.38 93 ILE A CA 1
ATOM 757 C C . ILE A 1 93 ? -43.613 26.480 -19.095 1.00 73.38 93 ILE A C 1
ATOM 759 O O . ILE A 1 93 ? -44.740 26.009 -18.938 1.00 73.38 93 ILE A O 1
ATOM 763 N N . ALA A 1 94 ? -43.406 27.775 -19.335 1.00 75.69 94 ALA A N 1
ATOM 764 C CA . ALA A 1 94 ? -44.501 28.681 -19.660 1.00 75.69 94 ALA A CA 1
ATOM 765 C C . ALA A 1 94 ? -45.124 28.261 -21.006 1.00 75.69 94 ALA A C 1
ATOM 767 O O . ALA A 1 94 ? -44.381 27.898 -21.922 1.00 75.69 94 ALA A O 1
ATOM 768 N N . PRO A 1 95 ? -46.461 28.285 -21.147 1.00 70.19 95 PRO A N 1
ATOM 769 C CA . PRO A 1 95 ? -47.10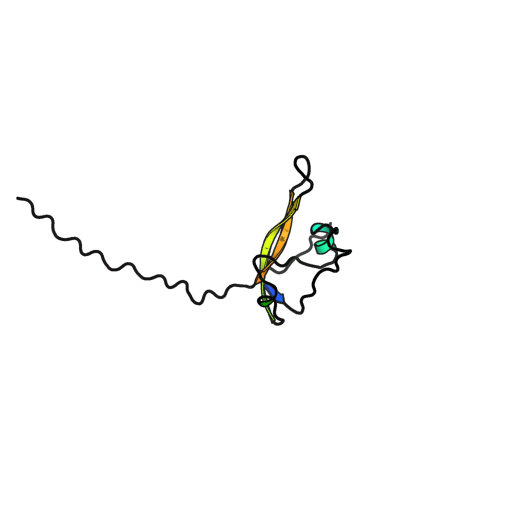3 27.927 -22.402 1.00 70.19 95 PRO A CA 1
ATOM 770 C C . PRO A 1 95 ? -46.700 28.918 -23.497 1.00 70.19 95 PRO A C 1
ATOM 772 O O . PRO A 1 95 ? -46.731 30.134 -23.299 1.00 70.19 95 PRO A O 1
ATOM 775 N N . THR A 1 96 ? -46.319 28.387 -24.656 1.00 66.06 96 THR A N 1
ATOM 776 C CA . THR A 1 96 ? -46.016 29.163 -25.858 1.00 66.06 96 THR A CA 1
ATOM 777 C C . THR A 1 96 ? -47.270 29.920 -26.294 1.00 66.06 96 THR A C 1
ATOM 779 O O . THR A 1 96 ? -48.254 29.315 -26.716 1.00 66.06 96 THR A O 1
ATOM 782 N N . GLN A 1 97 ? -47.248 31.249 -26.183 1.00 66.62 97 GLN A N 1
ATOM 783 C CA . GLN A 1 97 ? -48.247 32.101 -26.822 1.00 66.62 97 GLN A CA 1
ATOM 784 C C . GLN A 1 97 ? -47.925 32.165 -28.315 1.00 66.62 97 GLN A C 1
ATOM 786 O O . GLN A 1 97 ? -46.917 32.746 -28.710 1.00 66.62 97 GLN A O 1
ATOM 791 N N . TYR A 1 98 ? -48.765 31.538 -29.135 1.00 62.69 98 TYR A N 1
ATOM 792 C CA . TYR A 1 98 ? -48.790 31.797 -30.570 1.00 62.69 98 TYR A CA 1
ATOM 793 C C . TYR A 1 98 ? -49.658 33.039 -30.799 1.00 62.69 98 TYR A C 1
ATOM 795 O O . TYR A 1 98 ? -50.796 33.077 -30.325 1.00 62.69 98 TYR A O 1
ATOM 803 N N . ALA A 1 99 ? -49.076 34.054 -31.440 1.00 62.47 99 ALA A N 1
ATOM 804 C CA . ALA A 1 99 ? -49.757 35.265 -31.896 1.00 62.47 99 ALA A CA 1
ATOM 805 C C . ALA A 1 99 ? -50.375 35.051 -33.282 1.00 62.47 99 ALA A C 1
ATOM 807 O O . ALA A 1 99 ? -49.779 34.273 -34.066 1.00 62.47 99 ALA A O 1
#

Secondary structure (DSSP, 8-state):
-------SEEE-----PPPGGGTTS-HHHHHHTT--EE-S--GGG--TT-EEEEEEEEEEE--TTS-EEEEEEEEE----S-----PPPP---------

Sequence (99 aa):
MEVKRYPLIARLKSVSKLPLKRRFTSNFELLDQNKVLFVDAKLQDLKPGVKLEGVLRRLDYEGKDGLIMYGIAYRPVFQETLAFITRPKPLVIAPTQYA